Protein AF-A0A5C7N045-F1 (afdb_monomer_lite)

Secondary structure (DSSP, 8-state):
----------------GGGGTTTTTS--TTT-PPTT-PEEEEE-SSS-EEEEE--GGGS-----------------SS----TT--

Structure (mmCIF, 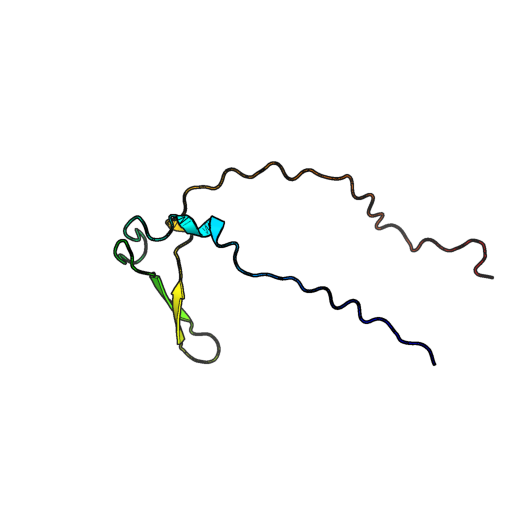N/CA/C/O backbone):
data_AF-A0A5C7N045-F1
#
_entry.id   AF-A0A5C7N045-F1
#
loop_
_atom_site.group_PDB
_atom_site.id
_atom_site.type_symbol
_atom_site.label_atom_id
_atom_site.label_alt_id
_atom_site.label_comp_id
_atom_site.label_asym_id
_atom_site.label_entity_id
_atom_site.label_seq_id
_atom_site.pdbx_PDB_ins_code
_atom_site.Cartn_x
_atom_site.Cartn_y
_atom_site.Cartn_z
_atom_site.occupancy
_atom_site.B_iso_or_equiv
_atom_site.auth_seq_id
_atom_site.auth_comp_id
_atom_site.auth_asym_id
_atom_site.auth_atom_id
_atom_site.pdbx_PDB_model_num
ATOM 1 N N . MET A 1 1 ? 32.777 -12.683 38.957 1.00 46.81 1 MET A N 1
ATOM 2 C CA . MET A 1 1 ? 32.557 -13.031 37.536 1.00 46.81 1 MET A CA 1
ATOM 3 C C . MET A 1 1 ? 31.066 -13.208 37.471 1.00 46.81 1 MET A C 1
ATOM 5 O O . MET A 1 1 ? 30.596 -14.286 37.793 1.00 46.81 1 MET A O 1
ATOM 9 N N . ASP A 1 2 ? 30.350 -12.119 37.215 1.00 42.59 2 ASP A N 1
ATOM 10 C CA . ASP A 1 2 ? 28.904 -12.077 37.394 1.00 42.59 2 ASP A CA 1
ATOM 11 C C . ASP A 1 2 ? 28.293 -11.429 36.155 1.00 42.59 2 ASP A C 1
ATOM 13 O O . ASP A 1 2 ? 28.672 -10.328 35.746 1.00 42.59 2 ASP A O 1
ATOM 17 N N . ASP A 1 3 ? 27.444 -12.236 35.527 1.00 43.09 3 ASP A N 1
ATOM 18 C CA . ASP A 1 3 ? 26.710 -12.076 34.281 1.00 43.09 3 ASP A CA 1
ATOM 19 C C . ASP A 1 3 ? 26.237 -10.643 34.001 1.00 43.09 3 ASP A C 1
ATOM 21 O O . ASP A 1 3 ? 25.316 -10.112 34.626 1.00 43.09 3 ASP A O 1
ATOM 25 N N . ARG A 1 4 ? 26.830 -10.030 32.971 1.00 46.22 4 ARG A N 1
ATOM 26 C CA . ARG A 1 4 ? 26.264 -8.861 32.293 1.00 46.22 4 ARG A CA 1
ATOM 27 C C . ARG A 1 4 ? 25.003 -9.309 31.553 1.00 46.22 4 ARG A C 1
ATOM 29 O O . ARG A 1 4 ? 25.093 -9.875 30.469 1.00 46.22 4 ARG A O 1
ATOM 36 N N . ALA A 1 5 ? 23.840 -9.017 32.125 1.00 49.81 5 ALA A N 1
ATOM 37 C CA . ALA A 1 5 ? 22.558 -9.154 31.448 1.00 49.81 5 ALA A CA 1
ATOM 38 C C . ALA A 1 5 ? 22.511 -8.236 30.210 1.00 49.81 5 ALA A C 1
ATOM 40 O O . ALA A 1 5 ? 22.346 -7.017 30.314 1.00 49.81 5 ALA A O 1
ATOM 41 N N . GLU A 1 6 ? 22.667 -8.828 29.026 1.00 46.38 6 GLU A N 1
ATOM 42 C CA . GLU A 1 6 ? 22.369 -8.199 27.743 1.00 46.38 6 GLU A CA 1
ATOM 43 C C . GLU A 1 6 ? 20.876 -7.851 27.678 1.00 46.38 6 GLU A C 1
ATOM 45 O O . GLU A 1 6 ? 20.019 -8.695 27.424 1.00 46.38 6 GLU A O 1
ATOM 50 N N . SER A 1 7 ? 20.550 -6.573 27.876 1.00 45.34 7 SER A N 1
ATOM 51 C CA . SER A 1 7 ? 19.249 -6.020 27.492 1.00 45.34 7 SER A CA 1
ATOM 52 C C . SER A 1 7 ? 19.196 -5.859 25.972 1.00 45.34 7 SER A C 1
ATOM 54 O O . SER A 1 7 ? 19.335 -4.765 25.428 1.00 45.34 7 SER A O 1
ATOM 56 N N . GLY A 1 8 ? 19.011 -6.980 25.276 1.00 44.12 8 GLY A N 1
ATOM 57 C CA . GLY A 1 8 ? 18.648 -7.017 23.865 1.00 44.12 8 GLY A CA 1
ATOM 58 C C . GLY A 1 8 ? 17.208 -6.541 23.688 1.00 44.12 8 GLY A C 1
ATOM 59 O O . GLY A 1 8 ? 16.275 -7.341 23.698 1.00 44.12 8 GLY A O 1
ATOM 60 N N . GLY A 1 9 ? 17.021 -5.227 23.541 1.00 43.19 9 GLY A N 1
ATOM 61 C CA . GLY A 1 9 ? 15.744 -4.629 23.164 1.00 43.19 9 GLY A CA 1
ATOM 62 C C . GLY A 1 9 ? 15.290 -5.168 21.811 1.00 43.19 9 GLY A C 1
ATOM 63 O O . GLY A 1 9 ? 15.757 -4.733 20.760 1.00 43.19 9 GLY A O 1
ATOM 64 N N . THR A 1 10 ? 14.375 -6.132 21.824 1.00 43.06 10 THR A N 1
ATOM 65 C CA . THR A 1 10 ? 13.707 -6.604 20.617 1.00 43.06 10 THR A CA 1
ATOM 66 C C . THR A 1 10 ? 12.697 -5.545 20.194 1.00 43.06 10 THR A C 1
ATOM 68 O O . THR A 1 10 ? 11.548 -5.540 20.626 1.00 43.06 10 THR A O 1
ATOM 71 N N . VAL A 1 11 ? 13.116 -4.632 19.313 1.00 46.59 11 VAL A N 1
ATOM 72 C CA . VAL A 1 11 ? 12.170 -3.911 18.456 1.00 46.59 11 VAL A CA 1
ATOM 73 C C . VAL A 1 11 ? 11.496 -4.981 17.604 1.00 46.59 11 VAL A C 1
ATOM 75 O O . VAL A 1 11 ? 11.996 -5.382 16.553 1.00 46.59 11 VAL A O 1
ATOM 78 N N . THR A 1 12 ? 10.380 -5.516 18.091 1.00 50.12 12 THR A N 1
ATOM 79 C CA . THR A 1 12 ? 9.532 -6.445 17.351 1.00 50.12 12 THR A CA 1
ATOM 80 C C . THR A 1 12 ? 8.750 -5.644 16.314 1.00 50.12 12 THR A C 1
ATOM 82 O O . THR A 1 12 ? 7.534 -5.536 16.353 1.00 50.12 12 THR A O 1
ATOM 85 N N . GLY A 1 13 ? 9.475 -5.065 15.354 1.00 53.66 13 GLY A N 1
ATOM 86 C CA . GLY A 1 13 ? 8.946 -4.332 14.207 1.00 53.66 13 GLY A CA 1
ATOM 87 C C . GLY A 1 13 ? 8.293 -5.267 13.192 1.00 53.66 13 GLY A C 1
ATOM 88 O O . GLY A 1 13 ? 8.602 -5.210 12.003 1.00 53.66 13 GLY A O 1
ATOM 89 N N . ARG A 1 14 ? 7.424 -6.179 13.648 1.00 52.03 14 ARG A N 1
ATOM 90 C CA . ARG A 1 14 ? 6.484 -6.825 12.739 1.00 52.03 14 ARG A CA 1
ATOM 91 C C . ARG A 1 14 ? 5.578 -5.710 12.216 1.00 52.03 14 ARG A C 1
ATOM 93 O O . ARG A 1 14 ? 5.088 -4.924 13.026 1.00 52.03 14 ARG A O 1
ATOM 100 N N . PRO A 1 15 ? 5.378 -5.597 10.894 1.00 58.66 15 PRO A N 1
ATOM 101 C CA . PRO A 1 15 ? 4.404 -4.652 10.376 1.00 58.66 15 PRO A CA 1
ATOM 102 C C . PRO A 1 15 ? 3.067 -4.933 11.063 1.00 58.66 15 PRO A C 1
ATOM 104 O O . PRO A 1 15 ? 2.657 -6.092 11.160 1.00 58.66 15 PRO A O 1
ATOM 107 N N . 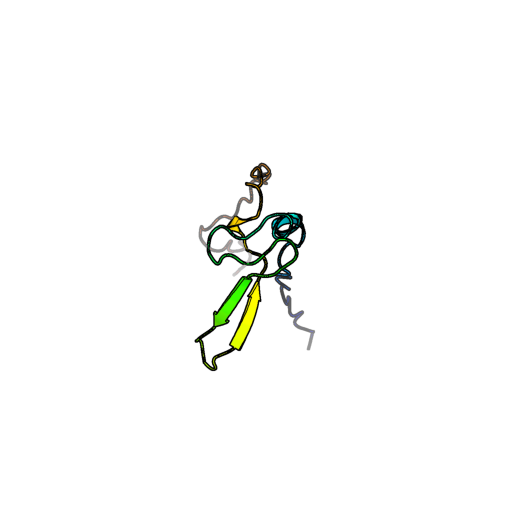ILE A 1 16 ? 2.430 -3.883 11.577 1.00 72.19 16 ILE A N 1
ATOM 108 C CA . ILE A 1 16 ? 1.131 -3.984 12.239 1.00 72.19 16 ILE A CA 1
ATOM 109 C C . ILE A 1 16 ? 0.147 -4.455 11.166 1.00 72.19 16 ILE A C 1
ATOM 111 O O . ILE A 1 16 ? -0.226 -3.682 10.288 1.00 72.19 16 ILE A O 1
ATOM 115 N N . ALA A 1 17 ? -0.207 -5.743 11.174 1.00 72.38 17 ALA A N 1
ATOM 116 C CA . ALA A 1 17 ? -1.066 -6.342 10.149 1.00 72.38 17 ALA A CA 1
ATOM 117 C C . ALA A 1 17 ? -2.414 -5.607 10.043 1.00 72.38 17 ALA A C 1
ATOM 119 O O . ALA A 1 17 ? -2.958 -5.464 8.950 1.00 72.38 17 ALA A O 1
ATOM 120 N N . GLU A 1 18 ? -2.890 -5.067 11.167 1.00 72.94 18 GLU A N 1
ATOM 121 C CA . GLU A 1 18 ? -4.110 -4.265 11.281 1.00 72.94 18 GLU A CA 1
ATOM 122 C C . GLU A 1 18 ? -4.085 -3.033 10.369 1.00 72.94 18 GLU A C 1
ATOM 124 O O . GLU A 1 18 ? -5.095 -2.728 9.737 1.00 72.94 18 GLU A O 1
ATOM 129 N N 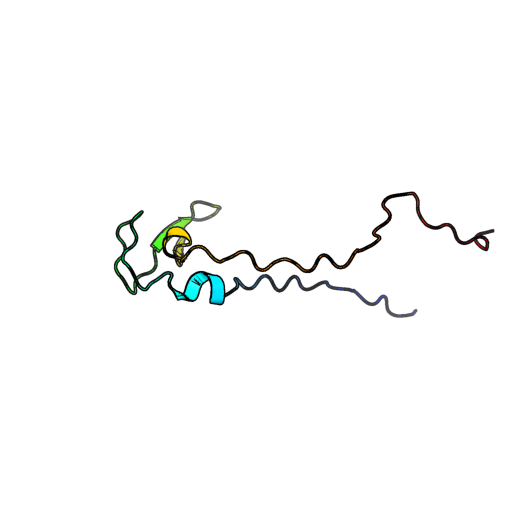. ALA A 1 19 ? -2.919 -2.400 10.186 1.00 73.38 19 ALA A N 1
ATOM 130 C CA . ALA A 1 19 ? -2.751 -1.235 9.314 1.00 73.38 19 ALA A CA 1
ATOM 131 C C . ALA A 1 19 ? -2.976 -1.548 7.823 1.00 73.38 19 ALA A C 1
ATOM 133 O O . ALA A 1 19 ? -3.105 -0.629 7.017 1.00 73.38 19 ALA A O 1
ATOM 134 N N . TYR A 1 20 ? -3.010 -2.830 7.446 1.00 78.31 20 TYR A N 1
ATOM 135 C CA . TYR A 1 20 ? -3.144 -3.298 6.064 1.00 78.31 20 TYR A CA 1
ATOM 136 C C . TYR A 1 20 ? -4.408 -4.127 5.820 1.00 78.31 20 TYR A C 1
ATOM 138 O O . TYR A 1 20 ? -4.542 -4.714 4.747 1.00 78.31 20 TYR A O 1
ATOM 146 N N . THR A 1 21 ? -5.325 -4.189 6.786 1.00 80.00 21 THR A N 1
ATOM 147 C CA . THR A 1 21 ? -6.518 -5.056 6.744 1.00 80.00 21 THR A CA 1
ATOM 148 C C . THR A 1 21 ? -7.367 -4.873 5.489 1.00 80.00 21 THR A C 1
ATOM 150 O O . THR A 1 21 ? -7.770 -5.869 4.904 1.00 80.00 21 THR A O 1
ATOM 153 N N . ALA A 1 22 ? -7.544 -3.636 5.021 1.00 82.19 22 ALA A N 1
ATOM 154 C CA . ALA A 1 22 ? -8.312 -3.326 3.811 1.00 82.19 22 ALA A CA 1
ATOM 155 C C . ALA A 1 22 ? -7.447 -3.100 2.551 1.00 82.19 22 ALA A C 1
ATOM 157 O O . ALA A 1 22 ? -7.940 -2.708 1.495 1.00 82.19 22 ALA A O 1
ATOM 158 N N . ALA 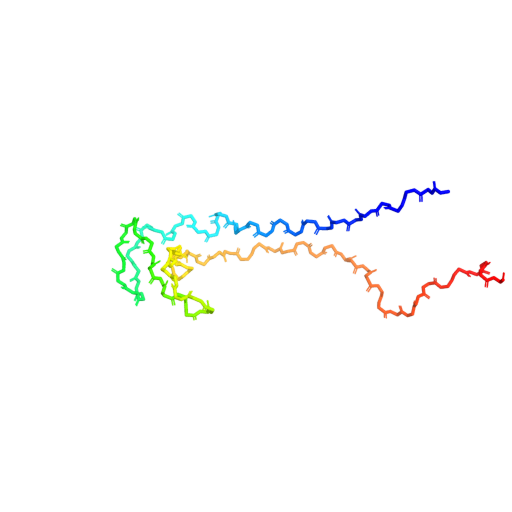A 1 23 ? -6.131 -3.343 2.621 1.00 86.31 23 ALA A N 1
ATOM 159 C CA . ALA A 1 23 ? -5.196 -2.985 1.548 1.00 86.31 23 ALA A CA 1
ATOM 160 C C . ALA A 1 23 ? -5.385 -3.780 0.242 1.00 86.31 23 ALA A C 1
ATOM 162 O O . ALA A 1 23 ? -4.748 -3.454 -0.765 1.00 86.31 23 ALA A O 1
ATOM 163 N N . LEU A 1 24 ? -6.192 -4.845 0.265 1.00 89.62 24 LEU A N 1
ATOM 164 C CA . LEU A 1 24 ? -6.471 -5.718 -0.876 1.00 89.62 24 LEU A CA 1
ATOM 165 C C . LEU A 1 24 ? -7.945 -5.700 -1.303 1.00 89.62 24 LEU A C 1
ATOM 167 O O . LEU A 1 24 ? -8.268 -6.357 -2.288 1.00 89.62 24 LEU A O 1
ATOM 171 N N . ASP A 1 25 ? -8.821 -4.965 -0.617 1.00 90.19 25 ASP A N 1
ATOM 172 C CA . ASP A 1 25 ? -10.269 -5.010 -0.879 1.00 90.19 25 ASP A CA 1
ATOM 173 C C . ASP A 1 25 ? -10.636 -4.328 -2.204 1.00 90.19 25 ASP A C 1
ATOM 175 O O . ASP A 1 25 ? -11.562 -4.740 -2.901 1.00 90.19 25 ASP A O 1
ATOM 179 N N . GLU A 1 26 ? -9.856 -3.320 -2.592 1.00 89.19 26 GLU A N 1
ATOM 180 C CA . GLU A 1 26 ? -10.053 -2.530 -3.804 1.00 89.19 26 GLU A CA 1
ATOM 181 C C . GLU A 1 26 ? -8.854 -2.647 -4.762 1.00 89.19 26 GLU A C 1
ATOM 183 O O . GLU A 1 26 ? -7.724 -2.932 -4.335 1.00 89.19 26 GLU A O 1
ATOM 188 N N . PRO A 1 27 ? -9.053 -2.417 -6.075 1.00 91.31 27 PRO A N 1
ATOM 189 C CA . PRO A 1 27 ? -7.950 -2.333 -7.025 1.00 91.31 27 PRO A CA 1
ATOM 190 C C . PRO A 1 27 ? -6.993 -1.179 -6.684 1.00 91.31 27 PRO A C 1
ATOM 192 O O . PRO A 1 27 ? -7.390 -0.127 -6.188 1.00 91.31 27 PRO A O 1
ATOM 195 N N . CYS A 1 28 ? -5.699 -1.349 -6.964 1.00 91.00 28 CYS A N 1
ATOM 196 C CA . CYS A 1 28 ? -4.706 -0.313 -6.705 1.00 91.00 28 CYS A CA 1
ATOM 197 C C . CYS A 1 28 ? -4.874 0.866 -7.668 1.00 91.00 28 CYS A C 1
ATOM 199 O O . CYS A 1 28 ? -4.617 0.694 -8.861 1.00 91.00 28 CYS A O 1
ATOM 201 N N . PRO A 1 29 ? -5.103 2.097 -7.180 1.00 87.81 29 PRO A N 1
ATOM 202 C CA . PRO A 1 29 ? -5.156 3.268 -8.053 1.00 87.81 29 PRO A CA 1
ATOM 203 C C . PRO A 1 29 ? -3.776 3.677 -8.595 1.00 87.81 29 PRO A C 1
ATOM 205 O O . PRO A 1 29 ? -3.684 4.559 -9.437 1.00 87.81 29 PRO A O 1
ATOM 208 N N . THR A 1 30 ? -2.683 3.094 -8.081 1.00 87.62 30 THR A N 1
ATOM 209 C CA . THR A 1 30 ? -1.309 3.483 -8.455 1.00 87.62 30 THR A CA 1
ATOM 210 C C . THR A 1 30 ? -0.699 2.569 -9.513 1.00 87.62 30 THR A C 1
ATOM 212 O O . THR A 1 30 ? -0.124 3.067 -10.473 1.00 87.62 30 THR A O 1
ATOM 215 N N . CYS A 1 31 ? -0.792 1.247 -9.347 1.00 88.75 31 CYS A N 1
ATOM 216 C CA . CYS A 1 31 ? -0.200 0.290 -10.291 1.00 88.75 31 CYS A CA 1
ATOM 217 C C . CYS A 1 31 ? -1.224 -0.586 -11.025 1.00 88.75 31 CYS A C 1
ATOM 219 O O . CYS A 1 31 ? -0.820 -1.401 -11.847 1.00 88.75 31 CYS A O 1
ATOM 221 N N . GLY A 1 32 ? -2.522 -0.457 -10.726 1.00 89.19 32 GLY A N 1
ATOM 222 C CA . GLY A 1 32 ? -3.585 -1.214 -11.394 1.00 89.19 32 GLY A CA 1
ATOM 223 C C . GLY A 1 32 ? -3.766 -2.666 -10.937 1.00 89.19 32 GLY A C 1
ATOM 224 O O . GLY A 1 32 ? -4.594 -3.363 -11.511 1.00 89.19 32 GLY A O 1
ATOM 225 N N . ALA A 1 33 ? -3.032 -3.134 -9.921 1.00 92.62 33 ALA A N 1
ATOM 226 C CA . ALA A 1 33 ? -3.235 -4.471 -9.349 1.00 92.62 33 ALA A CA 1
ATOM 227 C C . ALA A 1 33 ? -4.690 -4.662 -8.881 1.00 92.62 33 ALA A C 1
ATOM 229 O O . ALA A 1 33 ? -5.264 -3.748 -8.286 1.00 92.62 33 ALA A O 1
ATOM 230 N N . ALA A 1 34 ? -5.276 -5.833 -9.139 1.00 92.56 34 ALA A N 1
ATOM 231 C CA . ALA A 1 34 ? -6.683 -6.093 -8.851 1.00 92.56 34 ALA A CA 1
ATOM 232 C C . ALA A 1 34 ? -6.983 -6.172 -7.338 1.00 92.56 34 ALA A C 1
ATOM 234 O O . ALA A 1 34 ? -6.078 -6.211 -6.492 1.00 92.56 34 ALA A O 1
ATOM 235 N N . ALA A 1 35 ? -8.274 -6.203 -6.993 1.00 91.50 35 ALA A N 1
ATOM 236 C CA . ALA A 1 35 ? -8.707 -6.603 -5.656 1.00 91.50 35 ALA A CA 1
ATOM 237 C C . ALA A 1 35 ? -8.255 -8.052 -5.381 1.00 91.50 35 ALA A C 1
ATOM 239 O O . ALA A 1 35 ? -8.294 -8.903 -6.269 1.00 91.50 35 ALA A O 1
ATOM 240 N N . GLY A 1 36 ? -7.762 -8.316 -4.173 1.00 89.94 36 GLY A N 1
ATOM 241 C CA . GLY A 1 36 ? -7.115 -9.571 -3.783 1.00 89.94 36 GLY A CA 1
ATOM 242 C C . GLY A 1 36 ? -5.645 -9.698 -4.206 1.00 89.94 36 GLY A C 1
ATOM 243 O O . GLY A 1 36 ? -4.957 -10.604 -3.737 1.00 89.94 36 GLY A O 1
ATOM 244 N N . GLU A 1 37 ? -5.123 -8.789 -5.040 1.00 90.44 37 GLU A N 1
ATOM 245 C CA . GLU A 1 37 ? -3.744 -8.847 -5.530 1.00 90.44 37 GLU A CA 1
ATOM 246 C C . GLU A 1 37 ? -2.823 -7.803 -4.890 1.00 90.44 37 GLU A C 1
ATOM 248 O O . GLU A 1 37 ? -3.102 -6.598 -4.836 1.00 90.44 37 GLU A O 1
ATOM 253 N N . TYR A 1 38 ? -1.651 -8.275 -4.464 1.00 89.81 38 TYR A N 1
ATOM 254 C CA . TYR A 1 38 ? -0.575 -7.425 -3.971 1.00 89.81 38 TYR A CA 1
ATOM 255 C C . TYR A 1 38 ? 0.045 -6.589 -5.089 1.00 89.81 38 TYR A C 1
ATOM 257 O O . TYR A 1 38 ? 0.215 -7.047 -6.218 1.00 89.81 38 TYR A O 1
ATOM 265 N N . CYS A 1 39 ? 0.505 -5.388 -4.740 1.00 89.81 39 CYS A N 1
ATOM 266 C CA . CYS A 1 39 ? 1.367 -4.633 -5.638 1.00 89.81 39 CYS A CA 1
ATOM 267 C C . CYS A 1 39 ? 2.716 -5.342 -5.772 1.00 89.81 39 CYS A C 1
ATOM 269 O O . CYS A 1 39 ? 3.285 -5.801 -4.778 1.00 89.81 39 CYS A O 1
ATOM 271 N N . VAL A 1 40 ? 3.244 -5.391 -6.992 1.00 89.75 40 VAL A N 1
ATOM 272 C CA . VAL A 1 40 ? 4.582 -5.916 -7.264 1.00 89.75 40 VAL A CA 1
ATOM 273 C C . VAL A 1 40 ? 5.537 -4.746 -7.447 1.00 89.75 40 VAL A C 1
ATOM 275 O O . VAL A 1 40 ? 5.330 -3.899 -8.312 1.00 89.75 40 VAL A O 1
ATOM 278 N N . VAL A 1 41 ? 6.580 -4.695 -6.623 1.00 84.31 41 VAL A N 1
ATOM 279 C CA . VAL A 1 41 ? 7.641 -3.685 -6.709 1.00 84.31 41 VAL A CA 1
ATOM 280 C C . VAL A 1 41 ? 8.958 -4.387 -7.005 1.00 84.31 41 VAL A C 1
ATOM 282 O O . VAL A 1 41 ? 9.292 -5.387 -6.364 1.00 84.31 41 VAL A O 1
ATOM 285 N N . VAL A 1 42 ? 9.709 -3.861 -7.971 1.00 84.38 42 VAL A N 1
ATOM 286 C CA . VAL A 1 42 ? 11.094 -4.272 -8.208 1.00 84.38 42 VAL A CA 1
ATOM 287 C C . VAL A 1 42 ? 11.972 -3.503 -7.228 1.00 84.38 42 VAL A C 1
ATOM 289 O O . VAL A 1 42 ? 12.162 -2.297 -7.368 1.00 84.38 42 VAL A O 1
ATOM 292 N N . ASP A 1 43 ? 12.488 -4.191 -6.216 1.00 80.31 43 ASP A N 1
ATOM 293 C CA . ASP A 1 43 ? 13.484 -3.619 -5.316 1.00 80.31 43 ASP A CA 1
ATOM 294 C C . ASP A 1 43 ? 14.853 -3.717 -5.984 1.00 80.31 43 ASP A C 1
ATOM 296 O O . ASP A 1 43 ? 15.399 -4.811 -6.111 1.00 80.31 43 ASP A O 1
ATOM 300 N N . ALA A 1 44 ? 15.380 -2.584 -6.446 1.00 81.56 44 ALA A N 1
ATOM 301 C CA . ALA A 1 44 ? 16.672 -2.508 -7.123 1.00 81.56 44 ALA A CA 1
ATOM 302 C C . ALA A 1 44 ? 17.874 -2.535 -6.156 1.00 81.56 44 ALA A C 1
ATOM 304 O O . ALA A 1 44 ? 19.019 -2.545 -6.608 1.00 81.56 44 ALA A O 1
ATOM 305 N N . ASN A 1 45 ? 17.657 -2.548 -4.835 1.00 79.19 45 ASN A N 1
ATOM 306 C CA . ASN A 1 45 ? 18.761 -2.494 -3.882 1.00 79.19 45 ASN A CA 1
ATOM 307 C C . ASN A 1 45 ? 19.525 -3.823 -3.809 1.00 79.19 45 ASN A C 1
ATOM 309 O O . ASN A 1 45 ? 18.970 -4.864 -3.458 1.00 79.19 45 ASN A O 1
ATOM 313 N N . ARG A 1 46 ? 20.845 -3.750 -4.033 1.00 71.12 46 ARG A N 1
ATOM 314 C CA . ARG A 1 46 ? 21.844 -4.841 -3.990 1.00 71.12 46 ARG A CA 1
ATOM 315 C C . ARG A 1 46 ? 21.644 -5.937 -5.045 1.00 71.12 46 ARG A C 1
ATOM 317 O O . ARG A 1 46 ? 22.571 -6.216 -5.793 1.00 71.12 46 ARG A O 1
ATOM 324 N N . VAL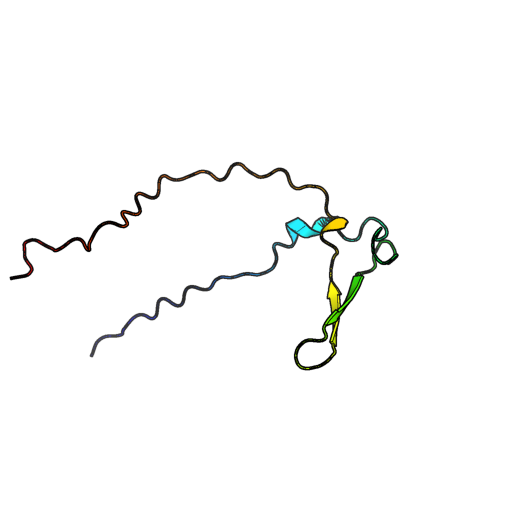 A 1 47 ? 20.463 -6.555 -5.100 1.00 79.25 47 VAL A N 1
ATOM 325 C CA . VAL A 1 47 ? 20.062 -7.570 -6.084 1.00 79.25 47 VAL A CA 1
ATOM 326 C C . VAL A 1 47 ? 18.582 -7.351 -6.409 1.00 79.25 47 VAL A C 1
ATOM 328 O O . VAL A 1 47 ? 17.779 -7.409 -5.476 1.00 79.25 47 VAL A O 1
ATOM 331 N N . PRO A 1 48 ? 18.202 -7.158 -7.688 1.00 80.25 48 PRO A N 1
ATOM 332 C CA . PRO A 1 48 ? 16.810 -6.992 -8.083 1.00 80.25 48 PRO A CA 1
ATOM 333 C C . PRO A 1 48 ? 15.928 -8.138 -7.582 1.00 80.25 48 PRO A C 1
ATOM 335 O O . PRO A 1 48 ? 16.146 -9.300 -7.929 1.00 80.25 48 PRO A O 1
ATOM 338 N N . ARG A 1 49 ? 14.928 -7.822 -6.755 1.00 82.69 49 ARG A N 1
ATOM 339 C CA . ARG A 1 49 ? 13.940 -8.795 -6.261 1.00 82.69 49 ARG A CA 1
ATOM 340 C C . ARG A 1 49 ? 12.529 -8.271 -6.466 1.00 82.69 49 ARG A C 1
ATOM 342 O O . ARG A 1 49 ? 12.249 -7.103 -6.209 1.00 82.69 49 ARG A O 1
ATOM 349 N N . LEU A 1 50 ? 11.630 -9.163 -6.875 1.00 84.12 50 LEU A N 1
ATOM 350 C CA . LEU A 1 50 ? 10.199 -8.880 -6.912 1.00 84.12 50 LEU A CA 1
ATOM 351 C C . LEU A 1 50 ? 9.635 -8.999 -5.496 1.00 84.12 50 LEU A C 1
ATOM 353 O O . LEU A 1 50 ? 9.697 -10.066 -4.884 1.00 84.12 50 LEU A O 1
ATOM 357 N N . ARG A 1 51 ? 9.084 -7.905 -4.970 1.00 82.81 51 ARG A N 1
ATOM 358 C CA . ARG A 1 51 ? 8.396 -7.878 -3.677 1.00 82.81 51 ARG A CA 1
ATOM 359 C C . ARG A 1 51 ? 6.898 -7.734 -3.892 1.00 82.81 51 ARG A C 1
ATOM 361 O O . ARG A 1 51 ? 6.468 -6.871 -4.651 1.00 82.81 51 ARG A O 1
ATOM 368 N N . ARG A 1 52 ? 6.118 -8.555 -3.190 1.00 86.38 52 ARG A N 1
ATOM 369 C CA . ARG A 1 52 ? 4.664 -8.400 -3.058 1.00 86.38 52 ARG A CA 1
ATOM 370 C C . ARG A 1 52 ? 4.389 -7.553 -1.821 1.00 86.38 52 ARG A C 1
ATOM 372 O O . ARG A 1 52 ? 4.817 -7.931 -0.733 1.00 86.38 52 ARG A O 1
ATOM 379 N N . VAL A 1 53 ? 3.737 -6.407 -1.992 1.00 84.75 53 VAL A N 1
ATOM 380 C CA . VAL A 1 53 ? 3.536 -5.422 -0.920 1.00 84.75 53 VAL A CA 1
ATOM 381 C C . VAL A 1 53 ? 2.061 -5.010 -0.857 1.00 84.75 53 VAL A C 1
ATOM 383 O O . VAL A 1 53 ? 1.504 -4.621 -1.890 1.00 84.75 53 VAL A O 1
ATOM 386 N N . PRO A 1 54 ? 1.401 -5.089 0.316 1.00 81.94 54 PRO A N 1
ATOM 387 C CA . PRO A 1 54 ? 0.081 -4.495 0.501 1.00 81.94 54 PRO A CA 1
ATOM 388 C C . PRO A 1 54 ? 0.221 -2.972 0.424 1.00 81.94 54 PRO A C 1
ATOM 390 O O . PRO A 1 54 ? 1.067 -2.373 1.088 1.00 81.94 54 PRO A O 1
ATOM 393 N N . CYS A 1 55 ? -0.546 -2.333 -0.454 1.00 85.44 55 CYS A N 1
ATOM 394 C CA . CYS A 1 55 ? -0.345 -0.920 -0.747 1.00 85.44 55 CYS A CA 1
ATOM 395 C C . CYS A 1 55 ? -0.966 -0.049 0.345 1.00 85.44 55 CYS A C 1
ATOM 397 O O . CYS A 1 55 ? -2.183 -0.008 0.461 1.00 85.44 55 CYS A O 1
ATOM 399 N N . VAL A 1 56 ? -0.146 0.726 1.061 1.00 82.44 56 VAL A N 1
ATOM 400 C CA . VAL A 1 56 ? -0.616 1.673 2.094 1.00 82.44 56 VAL A CA 1
ATOM 401 C C . VAL A 1 56 ? -1.63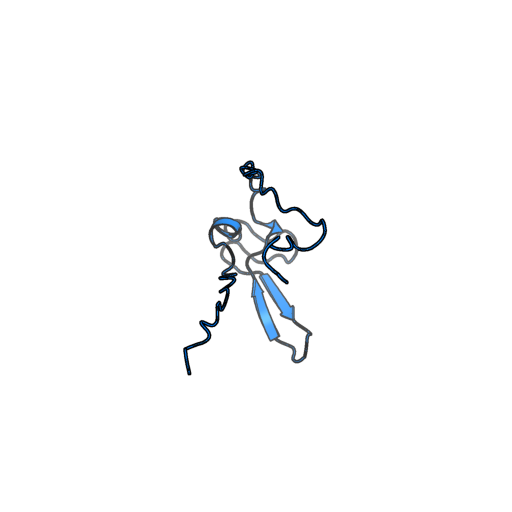4 2.677 1.539 1.00 82.44 56 VAL A C 1
ATOM 403 O O . VAL A 1 56 ? -2.535 3.094 2.250 1.00 82.44 56 VAL A O 1
ATOM 406 N N . ARG A 1 57 ? -1.551 3.035 0.247 1.00 82.06 57 ARG A N 1
ATOM 407 C CA . ARG A 1 57 ? -2.528 3.941 -0.389 1.00 82.06 57 ARG A CA 1
ATOM 408 C C . ARG A 1 57 ? -3.925 3.334 -0.544 1.00 82.06 57 ARG A C 1
ATOM 410 O O . ARG A 1 57 ? -4.851 4.087 -0.814 1.00 82.06 57 ARG A O 1
ATOM 417 N N . ARG A 1 58 ? -4.055 2.005 -0.445 1.00 87.62 58 ARG A N 1
ATOM 418 C CA . ARG A 1 58 ? -5.346 1.301 -0.403 1.00 87.62 58 ARG A CA 1
ATOM 419 C C . ARG A 1 58 ? -5.891 1.190 1.021 1.00 87.62 58 ARG A C 1
ATOM 421 O O . ARG A 1 58 ? -7.050 0.846 1.193 1.00 87.62 58 ARG A O 1
ATOM 428 N N . CYS A 1 59 ? -5.075 1.462 2.037 1.00 83.50 59 CYS A N 1
ATOM 429 C CA . CYS A 1 59 ? -5.541 1.431 3.411 1.00 83.50 59 CYS A CA 1
ATOM 430 C C . CYS A 1 59 ? -6.407 2.668 3.692 1.00 83.50 59 CYS A C 1
ATOM 432 O O . CYS A 1 59 ? -6.032 3.775 3.287 1.00 83.50 59 CYS A O 1
ATOM 434 N N . PRO A 1 60 ? -7.533 2.515 4.408 1.00 75.56 60 PRO A N 1
ATOM 435 C CA . PRO A 1 60 ? -8.295 3.651 4.893 1.00 75.56 60 PRO A CA 1
ATOM 436 C C . PRO A 1 60 ? -7.402 4.515 5.794 1.00 75.56 60 PRO A C 1
ATOM 438 O O . PRO A 1 60 ? -6.507 3.983 6.461 1.00 75.56 60 PRO A O 1
ATOM 441 N N . PRO A 1 61 ? -7.618 5.841 5.833 1.00 72.19 61 PRO A N 1
ATOM 442 C CA . PRO A 1 61 ? -6.909 6.694 6.772 1.00 72.19 61 PRO A CA 1
ATOM 443 C C . PRO A 1 61 ? -7.218 6.205 8.190 1.00 72.19 61 PRO A C 1
ATOM 445 O O . PRO A 1 61 ? -8.351 6.311 8.658 1.00 72.19 61 PRO A O 1
ATOM 448 N N . GLY A 1 62 ? -6.218 5.630 8.857 1.00 67.12 62 GLY A N 1
ATOM 449 C CA . GLY A 1 62 ? -6.325 5.302 10.270 1.00 67.12 62 GLY A CA 1
ATOM 450 C C . GLY A 1 62 ? -6.541 6.596 11.041 1.00 67.12 62 GLY A C 1
ATOM 451 O O . GLY A 1 62 ? -5.790 7.557 10.857 1.00 67.12 62 GLY A O 1
ATOM 452 N N . LEU A 1 63 ? -7.576 6.645 11.878 1.00 65.00 63 LEU A N 1
ATOM 453 C CA . LEU A 1 63 ? -7.675 7.710 12.866 1.00 65.00 63 LEU A CA 1
ATOM 454 C C . LEU A 1 63 ? -6.432 7.594 13.754 1.00 65.00 63 LEU A C 1
ATOM 456 O O . LEU A 1 63 ? -6.179 6.498 14.258 1.00 65.00 63 LEU A O 1
ATOM 460 N N . PRO A 1 64 ? -5.632 8.661 13.924 1.00 63.88 64 PRO A N 1
ATOM 461 C CA . PRO A 1 64 ? -4.568 8.616 14.907 1.00 63.88 64 PRO A CA 1
ATOM 462 C C . PRO A 1 64 ? -5.232 8.365 16.260 1.00 63.88 64 PRO A C 1
ATOM 464 O O . PRO A 1 64 ? -6.024 9.190 16.724 1.00 63.88 64 PRO A O 1
ATOM 467 N N . GLU A 1 65 ? -4.963 7.211 16.873 1.00 67.25 65 GLU A N 1
ATOM 468 C CA . GLU A 1 65 ? -5.290 7.053 18.282 1.00 67.25 65 GLU A CA 1
ATOM 469 C C . GLU A 1 65 ? -4.512 8.127 19.043 1.00 67.25 65 GLU A C 1
ATOM 471 O O . GLU A 1 65 ? -3.324 8.333 18.764 1.00 67.25 65 GLU A O 1
ATOM 476 N N . PRO A 1 66 ? -5.161 8.866 19.957 1.00 67.81 66 PRO A N 1
ATOM 477 C CA . PRO A 1 66 ? -4.452 9.817 20.786 1.00 67.81 66 PRO A CA 1
ATOM 478 C C . PRO A 1 66 ? -3.432 9.033 21.606 1.00 67.81 66 PRO A C 1
ATOM 480 O O . PRO A 1 66 ? -3.789 8.297 22.526 1.00 67.81 66 PRO A O 1
ATOM 483 N N . GLU A 1 67 ? -2.161 9.177 21.240 1.00 69.00 67 GLU A N 1
ATOM 484 C CA . GLU A 1 67 ? -1.049 8.647 22.007 1.00 69.00 67 GLU A CA 1
ATOM 485 C C . GLU A 1 67 ? -1.193 9.216 23.421 1.00 69.00 67 GLU A C 1
ATOM 487 O O . GLU A 1 67 ? -1.154 10.434 23.627 1.00 69.00 67 GLU A O 1
ATOM 492 N N . GLN A 1 68 ? -1.462 8.348 24.399 1.00 64.69 68 GLN A N 1
ATOM 493 C CA . GLN A 1 68 ? -1.447 8.756 25.794 1.00 64.69 68 GLN A CA 1
ATOM 494 C C . GLN A 1 68 ? -0.008 9.149 26.101 1.00 64.69 68 GLN A C 1
ATOM 496 O O . GLN A 1 68 ? 0.838 8.297 26.364 1.00 64.69 68 GLN A O 1
ATOM 501 N N . LEU A 1 69 ? 0.267 10.451 26.028 1.00 62.53 69 LEU A N 1
ATOM 502 C CA . LEU A 1 69 ? 1.509 11.043 26.484 1.00 62.53 69 LEU A CA 1
ATOM 503 C C . LEU A 1 69 ? 1.600 10.782 27.986 1.00 62.53 69 LEU A C 1
ATOM 505 O O . LEU A 1 69 ? 1.199 11.607 28.805 1.00 62.53 69 LEU A O 1
ATOM 509 N N . THR A 1 70 ? 2.120 9.621 28.377 1.00 64.06 70 THR A N 1
ATOM 510 C CA . THR A 1 70 ? 2.686 9.482 29.711 1.00 64.06 70 THR A CA 1
ATOM 511 C C . THR A 1 70 ? 3.792 10.529 29.773 1.00 64.06 70 THR A C 1
ATOM 513 O O . THR A 1 70 ? 4.663 10.494 28.895 1.00 64.06 70 THR A O 1
ATOM 516 N N . PRO A 1 71 ? 3.773 11.481 30.722 1.00 58.62 71 PRO A N 1
ATOM 517 C CA . PRO A 1 71 ? 4.843 12.453 30.856 1.00 58.62 71 PRO A CA 1
ATOM 518 C C . PRO A 1 71 ? 6.103 11.695 31.270 1.00 58.62 71 PRO A C 1
ATOM 520 O O . PRO A 1 71 ? 6.398 11.508 32.447 1.00 58.62 71 PRO A O 1
ATOM 523 N N . ALA A 1 72 ? 6.838 11.197 30.282 1.00 61.00 72 ALA A N 1
ATOM 524 C CA . ALA A 1 72 ? 8.168 10.689 30.482 1.00 61.00 72 ALA A CA 1
ATOM 525 C C . ALA A 1 72 ? 9.014 11.921 30.789 1.00 61.00 72 ALA A C 1
ATOM 527 O O . ALA A 1 72 ? 9.426 12.644 29.882 1.00 61.00 72 ALA A O 1
ATOM 528 N N . VAL A 1 73 ? 9.239 12.181 32.078 1.00 61.91 73 VAL A N 1
ATOM 529 C CA . VAL A 1 73 ? 10.242 13.134 32.562 1.00 61.91 73 VAL A CA 1
ATOM 530 C C . VAL A 1 73 ? 11.614 12.546 32.222 1.00 61.91 73 VAL A C 1
ATOM 532 O O . VAL A 1 73 ? 12.351 12.062 33.072 1.00 61.91 73 VAL A O 1
ATOM 535 N N . ARG A 1 74 ? 11.938 12.488 30.930 1.00 62.00 74 ARG A N 1
ATOM 536 C CA . ARG A 1 74 ? 13.287 12.211 30.459 1.00 62.00 74 ARG A CA 1
ATOM 537 C C . ARG A 1 74 ? 14.014 13.537 30.526 1.00 62.00 74 ARG A C 1
ATOM 539 O O . ARG A 1 74 ? 13.890 14.371 29.634 1.00 62.00 74 ARG A O 1
ATOM 546 N N . SER A 1 75 ? 14.701 13.753 31.642 1.00 63.34 75 SER A N 1
ATOM 547 C CA . SER A 1 75 ? 15.632 14.864 31.753 1.00 63.34 75 SER A CA 1
ATOM 548 C C . SER A 1 75 ? 16.818 14.594 30.831 1.00 63.34 75 SER A C 1
ATOM 550 O O . SER A 1 75 ? 17.455 13.550 30.941 1.00 63.34 75 SER A O 1
ATOM 552 N N . PHE A 1 76 ? 17.087 15.516 29.907 1.00 69.56 76 PHE A N 1
ATOM 553 C CA . PHE A 1 76 ? 18.281 15.506 29.049 1.00 69.56 76 PHE A CA 1
ATOM 554 C C . PHE A 1 76 ? 19.402 16.396 29.615 1.00 69.56 76 PHE A C 1
ATOM 556 O O . PHE A 1 76 ? 20.396 16.643 28.936 1.00 69.56 76 PHE A O 1
ATOM 563 N N . SER A 1 77 ? 19.230 16.917 30.835 1.00 71.19 77 SER A N 1
ATOM 564 C CA . SER A 1 77 ? 20.309 17.556 31.590 1.00 71.19 77 SER A CA 1
ATOM 565 C C . SER A 1 77 ? 21.313 16.509 32.085 1.00 71.19 77 SER A C 1
ATOM 567 O O . SER A 1 77 ? 21.006 15.319 32.077 1.00 71.19 77 SER A O 1
ATOM 569 N N . GLU A 1 78 ? 22.498 16.971 32.491 1.00 71.62 78 GLU A N 1
ATOM 570 C CA . GLU A 1 78 ? 23.664 16.184 32.927 1.00 71.62 78 GLU A CA 1
ATOM 571 C C . GLU A 1 78 ? 23.342 14.928 33.765 1.00 71.62 78 GLU A C 1
ATOM 573 O O . GLU A 1 78 ? 22.323 14.898 34.464 1.00 71.62 78 GLU A O 1
ATOM 578 N N . PRO A 1 79 ? 24.221 13.898 33.731 1.00 72.50 79 PRO A N 1
ATOM 579 C CA . PRO A 1 79 ? 24.062 12.698 34.545 1.00 72.50 79 PRO A CA 1
ATOM 580 C C . PRO A 1 79 ? 23.766 13.063 36.001 1.00 72.50 79 PRO A C 1
ATOM 582 O O . PRO A 1 79 ? 24.418 13.941 36.570 1.00 72.50 79 PRO A O 1
ATOM 585 N N . LEU A 1 80 ? 22.791 12.381 36.606 1.00 67.00 80 LEU A N 1
ATOM 586 C CA . LEU A 1 80 ? 22.589 12.442 38.049 1.00 67.00 80 LEU A CA 1
ATOM 587 C C . LEU A 1 80 ? 23.865 11.898 38.701 1.00 67.00 80 LEU A C 1
ATOM 589 O O . LEU A 1 80 ? 24.105 10.695 38.657 1.00 67.00 80 LEU A O 1
ATOM 593 N N . HIS A 1 81 ? 24.700 12.788 39.233 1.00 67.50 81 HIS A N 1
ATOM 594 C CA . HIS A 1 81 ? 25.836 12.396 40.057 1.00 67.50 81 HIS A CA 1
ATOM 595 C C . HIS A 1 81 ? 25.282 12.039 41.436 1.00 67.50 81 HIS A C 1
ATOM 597 O O . HIS A 1 81 ? 24.543 12.831 42.032 1.00 67.50 81 HIS A O 1
ATOM 603 N N . ASP A 1 82 ? 25.593 10.841 41.920 1.00 67.38 82 ASP A N 1
ATOM 604 C CA . ASP A 1 82 ? 25.285 10.464 43.293 1.00 67.38 82 ASP A CA 1
ATOM 605 C C . ASP A 1 82 ? 26.168 11.317 44.226 1.00 67.38 82 ASP A C 1
ATOM 607 O O . ASP A 1 82 ? 27.381 11.379 44.013 1.00 67.38 82 ASP A O 1
ATOM 611 N N . PRO A 1 83 ? 25.628 11.994 45.258 1.00 65.50 83 PRO A N 1
ATOM 612 C CA . PRO A 1 83 ? 26.450 12.721 46.228 1.00 65.50 83 PRO A CA 1
ATOM 613 C C . PRO A 1 83 ? 27.412 11.819 47.026 1.00 65.50 83 PRO A C 1
ATOM 615 O O . PRO A 1 83 ? 28.200 12.339 47.816 1.00 65.50 83 PRO A O 1
ATOM 618 N N . THR A 1 84 ? 27.349 10.495 46.850 1.00 65.50 84 THR A N 1
ATOM 619 C CA . THR A 1 84 ? 28.318 9.533 47.392 1.00 65.50 84 THR A CA 1
ATOM 620 C C . THR A 1 84 ? 29.410 9.075 46.421 1.00 65.50 84 THR A C 1
ATOM 622 O O . THR A 1 84 ? 30.269 8.305 46.847 1.00 65.50 84 THR A O 1
ATOM 625 N N . ASP A 1 85 ? 29.467 9.588 45.184 1.00 61.06 85 ASP A N 1
ATOM 626 C CA . ASP A 1 85 ? 30.659 9.452 44.328 1.00 61.06 85 ASP A CA 1
ATOM 627 C C . ASP A 1 85 ? 31.781 10.384 44.843 1.00 61.06 85 ASP A C 1
ATOM 629 O O . ASP A 1 85 ? 31.981 11.496 44.344 1.00 61.06 85 ASP A O 1
ATOM 633 N N . ILE A 1 86 ? 32.496 9.938 45.884 1.00 57.31 86 ILE A N 1
ATOM 634 C CA . ILE A 1 86 ? 33.804 10.464 46.324 1.00 57.31 86 ILE A CA 1
ATOM 635 C C . ILE A 1 86 ? 34.842 9.349 46.216 1.00 57.31 86 ILE A C 1
ATOM 637 O O . ILE A 1 86 ? 34.583 8.253 46.766 1.00 57.31 86 ILE A O 1
#

Foldseek 3Di:
DDDDPPPPPPPVVDPPVVLLVQLQQQADPPQRRGRVFFDWDFDPPPHTDTDGHRDSVRGDPDDPDPDPCPPPPPDPDDDPDDPPPD

Sequence (86 aa):
MDDRAESGGTVTGRPIAEAYTAALDEPCPTCGAAAGEYCVVVDANRVPRLRRVPCVRRCPPGLPEPEQLTPAVRSFSEPLHDPTDI

Radius of gyration: 22.78 Å; chains: 1; bounding box: 44×31×59 Å

pLDDT: mean 72.17, std 14.89, range [42.59, 92.62]